Protein AF-A0A3Q4AKG2-F1 (afdb_monomer)

Foldseek 3Di:
DVVVVVVVVVVVCVVVVCVLVVVLVPPPPVLLVVLVVVVVVVCVVVDPPDDDDDDSSVVLSVLVVVLVVDDDPVNVVSCVNSVVVVVPPPDDPPPPDDPVVVVVVVVVVVVVVVVVVPD

Solvent-accessible surface area (backbone atoms only — not comparable to full-atom values): 7275 Å² total; per-residue (Å²): 111,73,70,58,57,52,51,52,52,51,50,55,48,61,63,47,48,56,59,56,54,53,58,65,68,67,56,53,69,66,36,52,50,54,37,40,54,55,49,49,53,52,52,55,74,74,44,93,82,66,91,86,84,85,55,56,67,60,54,51,53,54,49,52,58,49,42,76,76,43,59,71,70,60,30,54,49,52,35,59,67,54,43,50,70,64,70,50,94,80,63,82,80,87,75,88,76,69,72,72,65,63,63,57,60,62,62,53,52,59,55,52,54,58,58,66,71,72,111

Organism: Mola mola (NCBI:txid94237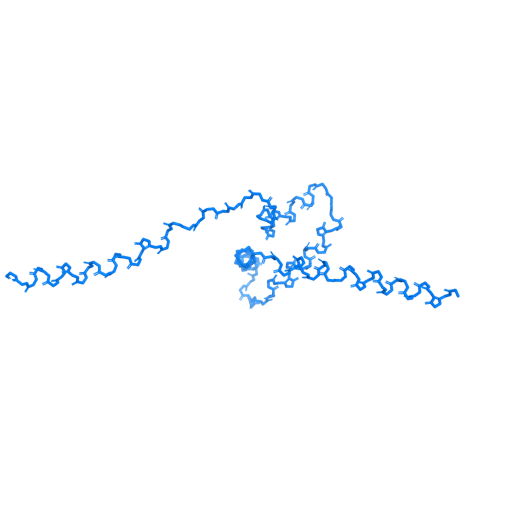)

InterPro domains:
  IPR023796 Serpin domain [PF00079] (31-103)
  IPR036186 Serpin superfamily [SSF56574] (11-101)

Secondary structure (DSSP, 8-state):
-HHHHHHHHHHHHHHHHHHHHHHHHTS-HHHHHHHHHHHHHHHHHHSSS------HHHHHHHHHHHHHH--HHHHHHHHHHHTGGGGSTT------SSSHHHHHHHHHHHHHHHHHTT-

Structure (mmCIF, N/CA/C/O backbone):
data_AF-A0A3Q4AKG2-F1
#
_entry.id   AF-A0A3Q4AKG2-F1
#
loop_
_atom_site.group_PDB
_atom_site.id
_atom_site.type_symbol
_atom_site.label_atom_id
_atom_site.label_alt_id
_atom_site.label_comp_id
_atom_site.label_asym_id
_atom_site.label_entity_id
_atom_site.label_seq_id
_atom_site.pdbx_PDB_ins_code
_atom_site.Cartn_x
_atom_site.Cartn_y
_atom_site.Cartn_z
_atom_site.occupancy
_atom_site.B_iso_or_equiv
_atom_site.auth_seq_id
_atom_site.auth_comp_id
_atom_site.auth_asym_id
_atom_site.auth_at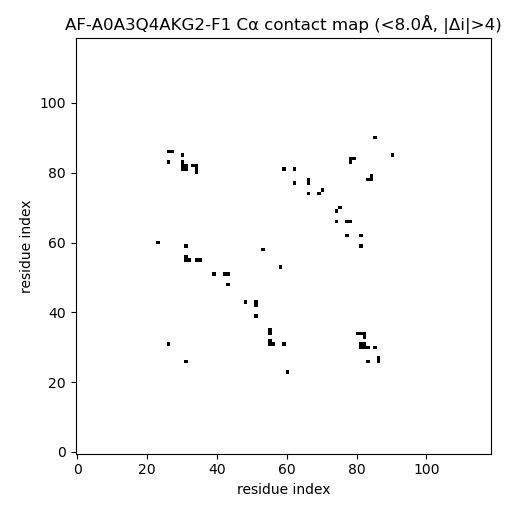om_id
_atom_site.pdbx_PDB_model_num
ATOM 1 N N . MET A 1 1 ? 35.985 -20.522 -2.419 1.00 65.12 1 MET A N 1
ATOM 2 C CA . MET A 1 1 ? 34.879 -20.541 -3.399 1.00 65.12 1 MET A CA 1
ATOM 3 C C . MET A 1 1 ? 33.564 -20.132 -2.740 1.00 65.12 1 MET A C 1
ATOM 5 O O . MET A 1 1 ? 33.104 -19.049 -3.039 1.00 65.12 1 MET A O 1
ATOM 9 N N . LEU A 1 2 ? 33.053 -20.867 -1.743 1.00 67.38 2 LEU A N 1
ATOM 10 C CA . LEU A 1 2 ? 31.813 -20.529 -1.009 1.00 67.38 2 LEU A CA 1
ATOM 11 C C . LEU A 1 2 ? 31.737 -19.085 -0.462 1.00 67.38 2 LEU 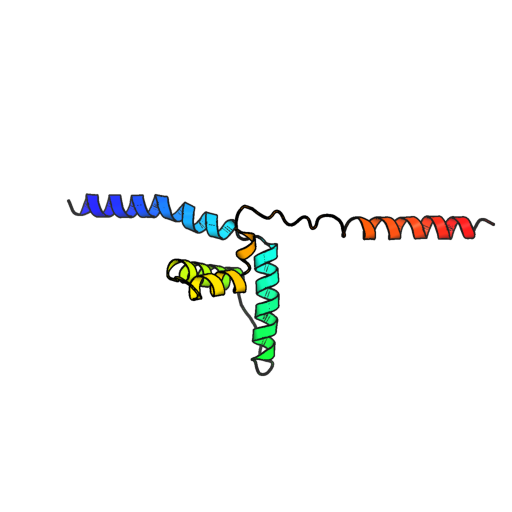A C 1
ATOM 13 O O . LEU A 1 2 ? 30.738 -18.410 -0.662 1.00 67.38 2 LEU A O 1
ATOM 17 N N . VAL A 1 3 ? 32.803 -18.576 0.168 1.00 77.12 3 VAL A N 1
ATOM 18 C CA . VAL A 1 3 ? 32.827 -17.214 0.754 1.00 77.12 3 VAL A CA 1
ATOM 19 C C . VAL A 1 3 ? 32.711 -16.105 -0.307 1.00 77.12 3 VAL A C 1
ATOM 21 O O . VAL A 1 3 ? 32.115 -15.064 -0.046 1.00 77.12 3 VAL A O 1
ATOM 24 N N . GLN A 1 4 ? 33.229 -16.342 -1.516 1.00 79.06 4 GLN A N 1
ATOM 25 C CA . GLN A 1 4 ? 33.192 -15.380 -2.624 1.00 79.06 4 GLN A CA 1
ATOM 26 C C . GLN A 1 4 ? 31.772 -15.240 -3.200 1.00 79.06 4 GLN A C 1
ATOM 28 O O . GLN A 1 4 ? 31.345 -14.132 -3.519 1.00 79.06 4 GLN A O 1
ATOM 33 N N . GLU A 1 5 ? 31.024 -16.344 -3.274 1.00 80.56 5 GLU A N 1
ATOM 34 C CA . GLU A 1 5 ? 29.621 -16.380 -3.725 1.00 80.56 5 GLU A CA 1
ATOM 35 C C . GLU A 1 5 ? 28.682 -15.664 -2.737 1.00 80.56 5 GLU A C 1
ATOM 37 O O . GLU A 1 5 ? 27.758 -14.947 -3.128 1.00 80.56 5 GLU A O 1
ATOM 42 N N . PHE A 1 6 ? 28.950 -15.800 -1.433 1.00 79.94 6 PHE A N 1
ATOM 43 C CA . PHE A 1 6 ? 28.206 -15.080 -0.396 1.00 79.94 6 PHE A CA 1
ATOM 44 C C . PHE A 1 6 ? 28.476 -13.574 -0.438 1.00 79.94 6 PHE A C 1
ATOM 46 O O . PHE A 1 6 ? 27.536 -12.784 -0.373 1.00 79.94 6 PHE A O 1
ATOM 53 N N . LEU A 1 7 ? 29.742 -13.170 -0.589 1.00 80.31 7 LEU A N 1
ATOM 54 C CA . LEU A 1 7 ? 30.131 -11.762 -0.706 1.00 80.31 7 LEU A CA 1
ATOM 55 C C . LEU A 1 7 ? 29.538 -11.103 -1.951 1.00 80.31 7 LEU A C 1
ATOM 57 O O . LEU A 1 7 ? 29.026 -9.993 -1.860 1.00 80.31 7 LEU A O 1
ATOM 61 N N . SER A 1 8 ? 29.566 -11.789 -3.093 1.00 85.44 8 SER A N 1
ATOM 62 C CA . SER A 1 8 ? 28.978 -11.283 -4.336 1.00 85.44 8 SER A CA 1
ATOM 63 C C . SER A 1 8 ? 27.458 -11.162 -4.240 1.00 85.44 8 SER A C 1
ATOM 65 O O . SER A 1 8 ? 26.927 -10.130 -4.636 1.00 85.44 8 SER A O 1
ATOM 67 N N . SER A 1 9 ? 26.770 -12.129 -3.624 1.00 83.69 9 SER A N 1
ATOM 68 C CA . SER A 1 9 ? 25.325 -12.046 -3.356 1.00 83.69 9 SER A CA 1
ATOM 69 C C . SER A 1 9 ? 24.967 -10.882 -2.424 1.00 83.69 9 SER A C 1
ATOM 71 O O . SER A 1 9 ? 24.011 -10.156 -2.690 1.00 83.69 9 SER A O 1
ATOM 73 N N . LEU A 1 10 ? 25.753 -10.657 -1.363 1.00 83.44 10 LEU A N 1
ATOM 74 C CA . LEU A 1 10 ? 25.556 -9.526 -0.448 1.00 83.44 10 LEU A CA 1
ATOM 75 C C . LEU A 1 10 ? 25.799 -8.179 -1.142 1.00 83.44 10 LEU A C 1
ATOM 77 O O . LEU A 1 10 ? 25.069 -7.220 -0.904 1.00 83.44 10 LEU A O 1
ATOM 81 N N . LEU A 1 11 ? 26.808 -8.112 -2.014 1.00 86.25 11 LEU A N 1
ATOM 82 C CA . LEU A 1 11 ? 27.152 -6.915 -2.778 1.00 86.25 11 LEU A CA 1
ATOM 83 C C . LEU A 1 11 ? 26.033 -6.585 -3.779 1.00 86.25 11 LEU A C 1
ATOM 85 O O . LEU A 1 11 ? 25.554 -5.453 -3.819 1.00 86.25 11 LEU A O 1
ATOM 89 N N . LEU A 1 12 ? 25.529 -7.587 -4.502 1.00 81.31 12 LEU A N 1
ATOM 90 C CA . LEU A 1 12 ? 24.389 -7.455 -5.416 1.00 81.31 12 LEU A CA 1
ATOM 91 C C . LEU A 1 12 ? 23.131 -6.981 -4.674 1.00 81.31 12 LEU A C 1
ATOM 93 O O . LEU A 1 12 ? 22.468 -6.039 -5.106 1.00 81.31 12 LEU A O 1
ATOM 97 N N . LEU A 1 13 ? 22.858 -7.568 -3.507 1.00 75.44 13 LEU A N 1
ATOM 98 C CA . LEU A 1 13 ? 21.750 -7.173 -2.642 1.00 75.44 13 LEU A CA 1
ATOM 99 C C . LEU A 1 13 ? 21.908 -5.723 -2.150 1.00 75.44 13 LEU A C 1
ATOM 101 O O . LEU A 1 13 ? 20.948 -4.960 -2.188 1.00 75.44 13 LEU A O 1
ATOM 105 N N . SER A 1 14 ? 23.121 -5.307 -1.774 1.00 74.00 14 SER A N 1
ATOM 106 C CA . SER A 1 14 ? 23.415 -3.935 -1.330 1.00 74.00 14 SER A CA 1
ATOM 107 C C . SER A 1 14 ? 23.272 -2.878 -2.431 1.00 74.00 14 SER A C 1
ATOM 109 O O . SER A 1 14 ? 22.959 -1.731 -2.128 1.00 74.00 14 SER A O 1
ATOM 111 N N . ILE A 1 15 ? 23.458 -3.257 -3.701 1.00 75.06 15 ILE A N 1
ATOM 112 C CA . ILE A 1 15 ? 23.263 -2.373 -4.860 1.00 75.06 15 ILE A CA 1
ATOM 113 C C . ILE A 1 15 ? 21.775 -2.258 -5.218 1.00 75.06 15 ILE A C 1
ATOM 115 O O . ILE A 1 15 ? 21.322 -1.178 -5.592 1.00 75.06 15 ILE A O 1
ATOM 119 N N . LEU A 1 16 ? 21.000 -3.341 -5.083 1.00 65.81 16 LEU A N 1
ATOM 120 C CA . LEU A 1 16 ? 19.564 -3.339 -5.387 1.00 65.81 16 LEU A CA 1
ATOM 121 C C . LEU A 1 16 ? 18.691 -2.748 -4.273 1.00 65.81 16 LEU A C 1
ATOM 123 O O . LEU A 1 16 ? 17.654 -2.156 -4.578 1.00 65.81 16 LEU A O 1
ATOM 127 N N . LEU A 1 17 ? 19.082 -2.881 -3.001 1.00 63.59 17 LEU A N 1
ATOM 128 C CA . LEU A 1 17 ? 18.294 -2.383 -1.864 1.00 63.59 17 LEU A CA 1
ATOM 129 C C . LEU A 1 17 ? 17.977 -0.877 -1.948 1.00 63.59 17 LEU A C 1
ATOM 131 O O . LEU A 1 17 ? 16.813 -0.517 -1.772 1.00 63.59 17 LEU A O 1
ATOM 135 N N . PRO A 1 18 ? 18.945 0.011 -2.250 1.00 61.94 18 PRO A N 1
ATOM 136 C CA . PRO A 1 18 ? 18.687 1.439 -2.402 1.00 61.94 18 PRO A CA 1
ATOM 137 C C . PRO A 1 18 ? 17.728 1.727 -3.555 1.00 61.94 18 PRO A C 1
ATOM 139 O O . PRO A 1 18 ? 16.831 2.545 -3.409 1.00 61.94 18 PRO A O 1
ATOM 142 N N . SER A 1 19 ? 17.853 1.015 -4.680 1.00 59.00 19 SER A N 1
ATOM 143 C CA . SER A 1 19 ? 16.936 1.168 -5.815 1.00 59.00 19 SER A CA 1
ATOM 144 C C . SER A 1 19 ? 15.499 0.806 -5.440 1.00 59.00 19 SER A C 1
ATOM 146 O O . SER A 1 19 ? 14.572 1.474 -5.878 1.00 59.00 19 SER A O 1
ATOM 148 N N . TYR A 1 20 ? 15.309 -0.217 -4.606 1.00 59.22 20 TYR A N 1
ATOM 149 C CA . TYR A 1 20 ? 13.992 -0.646 -4.136 1.00 59.22 20 TYR A CA 1
ATOM 150 C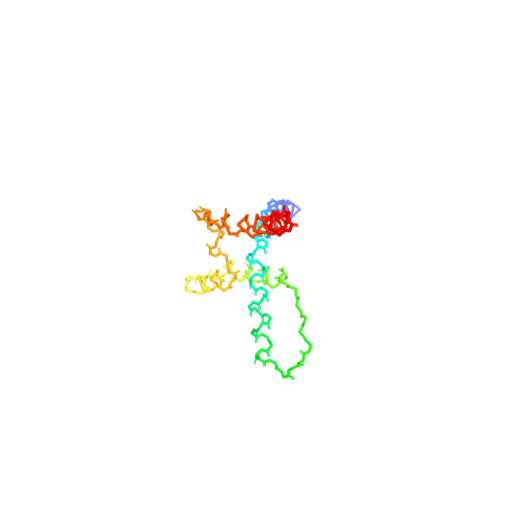 C . TYR A 1 20 ? 13.386 0.306 -3.098 1.00 59.22 20 TYR A C 1
ATOM 152 O O . TYR A 1 20 ? 12.216 0.668 -3.204 1.00 59.22 20 TYR A O 1
ATOM 160 N N . ILE A 1 21 ? 14.174 0.744 -2.114 1.00 55.81 21 ILE A N 1
ATOM 161 C CA . ILE A 1 21 ? 13.684 1.614 -1.035 1.00 55.81 21 ILE A CA 1
ATOM 162 C C . ILE A 1 21 ? 13.471 3.049 -1.541 1.00 55.81 21 ILE A C 1
ATOM 164 O O . ILE A 1 21 ? 12.462 3.667 -1.209 1.00 55.81 21 ILE A O 1
ATOM 168 N N . CYS A 1 22 ? 14.352 3.572 -2.402 1.00 49.69 22 CYS A N 1
ATOM 169 C CA . CYS A 1 22 ? 14.179 4.903 -2.991 1.00 49.69 22 CYS A CA 1
ATOM 170 C C . CYS A 1 22 ? 12.963 4.973 -3.926 1.00 49.69 22 CYS A C 1
ATOM 172 O O . CYS A 1 22 ? 12.274 5.985 -3.937 1.00 49.69 22 CYS A O 1
ATOM 174 N N . ARG A 1 23 ? 12.632 3.891 -4.649 1.00 54.50 23 ARG A N 1
ATOM 175 C CA . ARG A 1 23 ? 11.401 3.818 -5.458 1.00 54.50 23 ARG A CA 1
ATOM 176 C C . ARG A 1 23 ? 10.128 3.890 -4.610 1.00 54.50 23 ARG A C 1
ATOM 178 O O . ARG A 1 23 ? 9.146 4.458 -5.069 1.00 54.50 23 ARG A O 1
ATOM 185 N N . ALA A 1 24 ? 10.143 3.347 -3.392 1.00 53.12 24 ALA A N 1
ATOM 186 C CA . ALA A 1 24 ? 9.020 3.452 -2.458 1.00 53.12 24 ALA A CA 1
ATOM 187 C C . ALA A 1 24 ? 8.891 4.855 -1.831 1.00 53.12 24 ALA A C 1
ATOM 189 O O . ALA A 1 24 ? 7.792 5.265 -1.475 1.00 53.12 24 ALA A O 1
ATOM 190 N N . ALA A 1 25 ? 9.996 5.599 -1.711 1.00 53.88 25 ALA A N 1
ATOM 191 C CA . ALA A 1 25 ? 9.989 6.983 -1.232 1.00 53.88 25 ALA A CA 1
ATOM 192 C C . ALA A 1 25 ? 9.532 7.999 -2.300 1.00 53.88 25 ALA A C 1
ATOM 194 O O . ALA A 1 25 ? 9.106 9.092 -1.945 1.00 53.88 25 ALA A O 1
ATOM 195 N N . ASP A 1 26 ? 9.581 7.632 -3.585 1.00 58.09 26 ASP A N 1
ATOM 196 C CA . ASP A 1 26 ? 9.086 8.445 -4.708 1.00 58.09 26 ASP A CA 1
ATOM 197 C C . ASP A 1 26 ? 7.554 8.376 -4.887 1.00 58.09 26 ASP A C 1
ATOM 199 O O . ASP A 1 26 ? 7.023 8.966 -5.831 1.00 58.09 26 ASP A O 1
ATOM 203 N N . ILE A 1 27 ? 6.820 7.642 -4.039 1.00 62.56 27 ILE A N 1
ATOM 204 C CA . ILE A 1 27 ? 5.356 7.602 -4.141 1.00 62.56 27 ILE A CA 1
ATOM 205 C C . ILE A 1 27 ? 4.832 9.015 -3.838 1.00 62.56 27 ILE A C 1
ATOM 207 O O . ILE A 1 27 ? 5.135 9.544 -2.766 1.00 62.56 27 ILE A O 1
ATOM 211 N N . PRO A 1 28 ? 4.038 9.640 -4.730 1.00 65.19 28 PRO A N 1
ATOM 212 C CA . PRO A 1 28 ? 3.515 10.972 -4.497 1.00 65.19 28 PRO A CA 1
ATOM 213 C C . PRO A 1 28 ? 2.688 10.927 -3.218 1.00 65.19 28 PRO A C 1
ATOM 215 O O . PRO A 1 28 ? 1.819 10.060 -3.066 1.00 65.19 28 PRO A O 1
ATOM 218 N N . GLU A 1 29 ? 2.963 11.849 -2.302 1.00 64.06 29 GLU A N 1
ATOM 219 C CA . GLU A 1 29 ? 2.234 11.963 -1.036 1.00 64.06 29 GLU A CA 1
ATOM 220 C C . GLU A 1 29 ? 0.717 12.051 -1.290 1.00 64.06 29 GLU A C 1
ATOM 222 O O . GLU A 1 29 ? -0.077 11.382 -0.624 1.00 64.06 29 GLU A O 1
ATOM 227 N N . ASP A 1 30 ? 0.337 12.741 -2.370 1.00 71.19 30 ASP A N 1
ATOM 228 C CA . ASP A 1 30 ? -1.039 12.861 -2.853 1.00 71.19 30 ASP A CA 1
ATOM 229 C C . ASP A 1 30 ? -1.666 11.511 -3.252 1.00 71.19 30 ASP A C 1
ATOM 231 O O . ASP A 1 30 ? -2.802 11.222 -2.872 1.00 71.19 30 ASP A O 1
ATOM 235 N N . ALA A 1 31 ? -0.930 10.642 -3.956 1.00 75.31 31 ALA A N 1
ATOM 236 C CA . ALA A 1 31 ? -1.445 9.347 -4.412 1.00 75.31 31 ALA A CA 1
ATOM 237 C C . ALA A 1 31 ? -1.664 8.376 -3.241 1.00 75.31 31 ALA A C 1
ATOM 239 O O . ALA A 1 31 ? -2.671 7.667 -3.189 1.00 75.31 31 ALA A O 1
ATOM 240 N N . THR A 1 32 ? -0.749 8.377 -2.263 1.00 81.44 32 THR A N 1
ATOM 241 C CA . THR A 1 32 ? -0.889 7.553 -1.050 1.00 81.44 32 THR A CA 1
ATOM 242 C C . THR A 1 32 ? -2.073 8.023 -0.208 1.00 81.44 32 THR A C 1
ATOM 244 O O . THR A 1 32 ? -2.829 7.195 0.304 1.00 81.44 32 THR A O 1
ATOM 247 N N . SER A 1 33 ? -2.272 9.338 -0.087 1.00 85.25 33 SER A N 1
ATOM 248 C CA . SER A 1 33 ? -3.403 9.924 0.639 1.00 85.25 33 SER A CA 1
ATOM 249 C C . SER A 1 33 ? -4.745 9.558 -0.005 1.00 85.25 33 SER A C 1
ATOM 251 O O . SER A 1 33 ? -5.630 9.023 0.667 1.00 85.25 33 SER A O 1
ATOM 253 N N . GLU A 1 34 ? -4.877 9.737 -1.322 1.00 86.88 34 GLU A N 1
ATOM 254 C CA . GLU A 1 34 ? -6.101 9.394 -2.055 1.00 86.88 34 GLU A CA 1
ATOM 255 C C . GLU A 1 34 ? -6.431 7.897 -1.951 1.00 86.88 34 GLU A C 1
ATOM 257 O O . GLU A 1 34 ? -7.567 7.519 -1.644 1.00 86.88 34 GLU A O 1
ATOM 262 N N . PHE A 1 35 ? -5.429 7.034 -2.150 1.00 88.12 35 PHE A N 1
ATOM 263 C CA . PHE A 1 35 ? -5.574 5.591 -1.974 1.00 88.12 35 PHE A CA 1
ATOM 264 C C . PHE A 1 35 ? -6.060 5.237 -0.561 1.00 88.12 35 PHE A C 1
ATOM 266 O O . PHE A 1 35 ? -6.980 4.433 -0.409 1.00 88.12 35 PHE A O 1
ATOM 273 N N . SER A 1 36 ? -5.499 5.876 0.468 1.00 91.94 36 SER A N 1
ATOM 274 C CA . SER A 1 36 ? -5.870 5.641 1.870 1.00 91.94 36 SER A CA 1
ATOM 275 C C . SER A 1 36 ? -7.323 5.982 2.155 1.00 91.94 36 SER A C 1
ATOM 277 O O . SER A 1 36 ? -8.023 5.198 2.790 1.00 91.94 36 SER A O 1
ATOM 279 N N . VAL A 1 37 ? -7.790 7.135 1.671 1.00 92.56 37 VAL A N 1
ATOM 280 C CA . VAL A 1 37 ? -9.181 7.572 1.854 1.00 92.56 37 VAL A CA 1
ATOM 281 C C . VAL A 1 37 ? -10.137 6.594 1.176 1.00 92.56 37 VAL A C 1
ATOM 283 O O . VAL A 1 37 ? -11.119 6.158 1.780 1.00 92.56 37 VAL A O 1
ATOM 286 N N . ARG A 1 38 ? -9.827 6.182 -0.060 1.00 93.25 38 ARG A N 1
ATOM 287 C CA . ARG A 1 38 ? -10.625 5.188 -0.791 1.00 93.25 38 ARG A CA 1
ATOM 288 C C . ARG A 1 38 ? -10.666 3.845 -0.063 1.00 93.25 38 ARG A C 1
ATOM 290 O O . ARG A 1 38 ? -11.744 3.271 0.079 1.00 93.25 38 ARG A O 1
ATOM 297 N N . LEU A 1 39 ? -9.519 3.368 0.422 1.00 92.88 39 LEU A N 1
ATOM 298 C CA . LEU A 1 39 ? -9.416 2.116 1.168 1.00 92.88 39 LEU A CA 1
ATOM 299 C C . LEU A 1 39 ? -10.202 2.180 2.483 1.00 92.88 39 LEU A C 1
ATOM 301 O O . LEU A 1 39 ? -10.934 1.246 2.799 1.00 92.88 39 LEU A O 1
ATOM 305 N N . TYR A 1 40 ? -10.117 3.291 3.217 1.00 94.12 40 TYR A N 1
ATOM 306 C CA . TYR A 1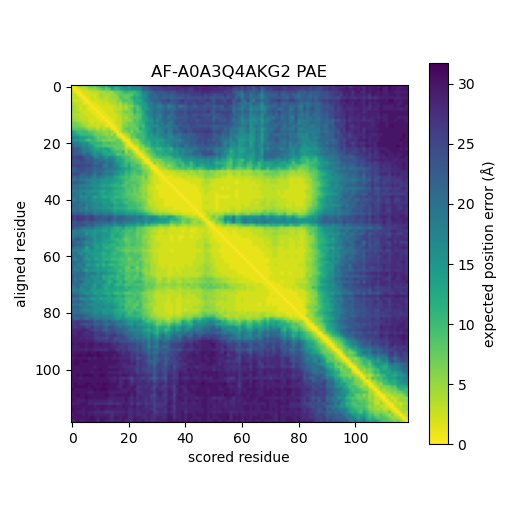 40 ? -1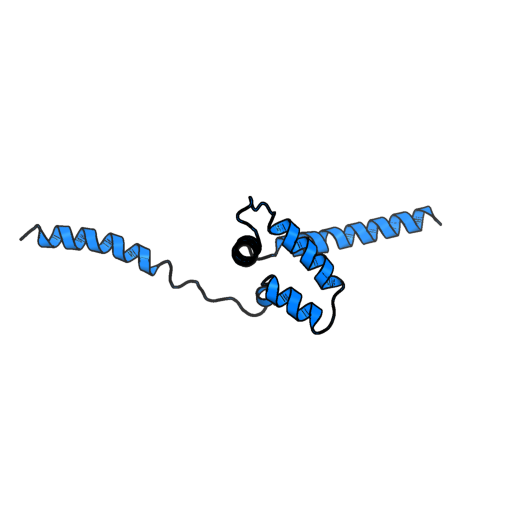0.879 3.492 4.449 1.00 94.12 40 TYR A CA 1
ATOM 307 C C . TYR A 1 40 ? -12.389 3.372 4.212 1.00 94.12 40 TYR A C 1
ATOM 309 O O . TYR A 1 40 ? -13.062 2.632 4.926 1.00 94.12 40 TYR A O 1
ATOM 317 N N . HIS A 1 41 ? -12.922 4.031 3.179 1.00 93.75 41 HIS A N 1
ATOM 318 C CA . HIS A 1 41 ? -14.346 3.935 2.848 1.00 93.75 41 HIS A CA 1
ATOM 319 C C . HIS A 1 41 ? -14.765 2.526 2.419 1.00 93.75 41 HIS A C 1
ATOM 321 O O . HIS A 1 41 ? -15.857 2.085 2.768 1.00 93.75 41 HIS A O 1
ATOM 327 N N . GLN A 1 42 ? -13.905 1.797 1.703 1.00 93.12 42 GLN A N 1
ATOM 328 C CA . GLN A 1 42 ? -14.170 0.397 1.360 1.00 93.12 42 GLN A CA 1
ATOM 329 C C . GLN A 1 42 ? -14.217 -0.497 2.603 1.00 93.12 42 GLN A C 1
ATOM 331 O O . GLN A 1 42 ? -15.128 -1.311 2.729 1.00 93.12 42 GLN A O 1
ATOM 336 N N . LEU A 1 43 ? -13.277 -0.321 3.536 1.00 93.25 43 LEU A N 1
ATOM 337 C CA . LEU A 1 43 ? -13.254 -1.063 4.798 1.00 93.25 43 LEU A CA 1
ATOM 338 C C . LEU A 1 43 ? -14.467 -0.724 5.673 1.00 93.25 43 LEU A C 1
ATOM 340 O O . LEU A 1 43 ? -15.071 -1.621 6.251 1.00 93.25 43 LEU A O 1
ATOM 344 N N . GLN A 1 44 ? -14.870 0.547 5.712 1.00 93.88 44 GLN A N 1
ATOM 345 C CA . GLN A 1 44 ? -16.065 0.996 6.427 1.00 93.88 44 GLN A CA 1
ATOM 346 C C . GLN A 1 44 ? -17.351 0.410 5.838 1.00 93.88 44 GLN A C 1
ATOM 348 O O . GLN A 1 44 ? -18.232 0.014 6.591 1.00 93.88 44 GLN A O 1
ATOM 353 N N . ALA A 1 45 ? -17.466 0.346 4.510 1.00 92.31 45 ALA A N 1
ATOM 354 C CA . ALA A 1 45 ? -18.639 -0.219 3.846 1.00 92.31 45 ALA A CA 1
ATOM 355 C C . ALA A 1 45 ? -18.730 -1.748 3.987 1.00 92.31 45 ALA A C 1
ATOM 357 O O . ALA A 1 45 ? -19.825 -2.301 3.915 1.00 92.31 45 ALA A O 1
ATOM 358 N N . ALA A 1 46 ? -17.592 -2.428 4.153 1.00 89.25 46 ALA A N 1
ATOM 359 C CA . ALA A 1 46 ? -17.525 -3.881 4.293 1.00 89.25 46 ALA A CA 1
ATOM 360 C C . ALA A 1 46 ? -17.645 -4.372 5.748 1.00 89.25 46 ALA A C 1
ATOM 362 O O . ALA A 1 46 ? -17.977 -5.537 5.961 1.00 89.25 46 ALA A O 1
ATOM 363 N N . GLY A 1 47 ? -17.329 -3.525 6.732 1.00 82.06 47 GLY A N 1
ATOM 364 C CA . GLY A 1 47 ? -17.303 -3.874 8.152 1.00 82.06 47 GLY A CA 1
ATOM 365 C C . GLY A 1 47 ? -18.598 -3.552 8.901 1.00 82.06 47 GLY A C 1
ATOM 366 O O . GLY A 1 47 ? -19.368 -2.676 8.511 1.00 82.06 47 GLY A O 1
ATOM 367 N N . ASP A 1 48 ? -18.797 -4.216 10.039 1.00 78.38 48 ASP A N 1
ATOM 368 C CA . ASP A 1 48 ? -19.986 -4.065 10.892 1.00 78.38 48 ASP A CA 1
ATOM 369 C C . ASP A 1 48 ? -19.809 -2.943 11.942 1.00 78.38 48 ASP A C 1
ATOM 371 O O . ASP A 1 48 ? -20.133 -3.096 13.114 1.00 78.38 48 ASP A O 1
ATOM 375 N N . GLN A 1 49 ? -19.268 -1.791 11.516 1.00 78.06 49 GLN A N 1
ATOM 376 C CA . GLN A 1 49 ? -18.939 -0.624 12.365 1.00 78.06 49 GLN A CA 1
ATOM 377 C C . GLN A 1 49 ? -17.787 -0.821 13.375 1.00 78.06 49 GLN A C 1
ATOM 379 O O . GLN A 1 49 ? -17.678 -0.074 14.349 1.00 78.06 49 GLN A O 1
ATOM 384 N N . ASP A 1 50 ? -16.895 -1.782 13.134 1.00 88.12 50 ASP A N 1
ATOM 385 C CA . ASP A 1 50 ? -15.694 -1.984 13.952 1.00 88.12 50 ASP A CA 1
ATOM 386 C C . ASP A 1 50 ? -14.613 -0.909 13.727 1.00 88.12 50 ASP A C 1
ATOM 388 O O . ASP A 1 50 ? -14.588 -0.188 12.725 1.00 88.12 50 ASP A O 1
ATOM 392 N N . ASN A 1 51 ? -13.663 -0.828 14.663 1.00 92.81 51 ASN A N 1
ATOM 393 C CA . ASN A 1 51 ? -12.499 0.049 14.542 1.00 92.81 51 ASN A CA 1
ATOM 394 C C . ASN A 1 51 ? -11.652 -0.316 13.312 1.00 92.81 51 ASN A C 1
ATOM 396 O O . ASN A 1 51 ? -11.238 -1.463 13.145 1.00 92.81 51 ASN A O 1
ATOM 400 N N . ILE A 1 52 ? -11.304 0.686 12.502 1.00 94.44 52 ILE A N 1
ATOM 401 C CA . ILE A 1 52 ? -10.461 0.522 11.312 1.00 94.44 52 ILE A CA 1
ATOM 402 C C . ILE A 1 52 ? -9.078 1.108 11.595 1.00 94.44 52 ILE A C 1
ATOM 404 O O . ILE A 1 52 ? -8.947 2.303 11.856 1.00 94.44 52 ILE A O 1
ATOM 408 N N . ILE A 1 53 ? -8.040 0.272 11.517 1.00 93.56 53 ILE A N 1
ATOM 409 C CA . ILE A 1 53 ? -6.639 0.672 11.699 1.00 93.56 53 ILE A CA 1
ATOM 410 C C . ILE A 1 53 ? -5.806 0.044 10.580 1.00 93.56 53 ILE A C 1
ATOM 412 O O . ILE A 1 53 ? -5.780 -1.175 10.431 1.00 93.56 53 ILE A 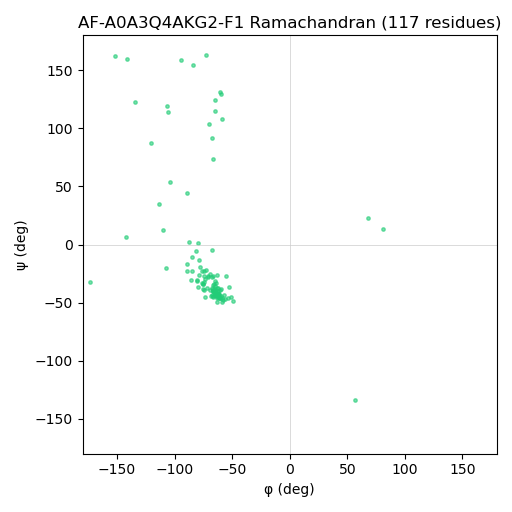O 1
ATOM 416 N N . PHE A 1 54 ? -5.100 0.868 9.806 1.00 94.19 54 PHE A N 1
ATOM 417 C CA . PHE A 1 54 ? -4.138 0.408 8.804 1.00 94.19 54 PHE A CA 1
ATOM 418 C C . PHE A 1 54 ? -3.033 1.449 8.586 1.00 94.19 54 PHE A C 1
ATOM 420 O O . PHE A 1 54 ? -3.185 2.618 8.934 1.00 94.19 54 PHE A O 1
ATOM 427 N N . SER A 1 55 ? -1.915 1.021 7.996 1.00 92.88 55 SER A N 1
ATOM 428 C CA . SER A 1 55 ? -0.841 1.912 7.544 1.00 92.88 55 SER A CA 1
ATOM 429 C C . SER A 1 55 ? -0.881 2.020 6.016 1.00 92.88 55 SER A C 1
ATOM 431 O O . SER A 1 55 ? -0.605 1.020 5.346 1.00 92.88 55 SER A O 1
ATOM 433 N N . PRO A 1 56 ? -1.183 3.205 5.453 1.00 88.94 56 PRO A N 1
ATOM 434 C CA . PRO A 1 56 ? -1.171 3.442 4.011 1.00 88.94 56 PRO A CA 1
ATOM 435 C C . PRO A 1 56 ? 0.093 2.968 3.304 1.00 88.94 56 PRO A C 1
ATOM 437 O O . PRO A 1 56 ? 0.034 2.240 2.315 1.00 88.94 56 PRO A O 1
ATOM 440 N N . LEU A 1 57 ? 1.243 3.346 3.864 1.00 86.12 57 LEU A N 1
ATOM 441 C CA . LEU A 1 57 ? 2.545 3.043 3.293 1.00 86.12 57 LEU A CA 1
ATOM 442 C C . LEU A 1 57 ? 2.809 1.536 3.295 1.00 86.12 57 LEU A C 1
ATOM 444 O O . LEU A 1 57 ? 3.290 0.995 2.306 1.00 86.12 57 LEU A O 1
ATOM 448 N N . SER A 1 58 ? 2.443 0.845 4.378 1.00 90.56 58 SER A N 1
ATOM 449 C CA . SER A 1 58 ? 2.597 -0.610 4.474 1.00 90.56 58 SER A CA 1
ATOM 450 C C . SER A 1 58 ? 1.798 -1.338 3.388 1.00 90.56 58 SER A C 1
ATOM 452 O O . SER A 1 58 ? 2.331 -2.207 2.696 1.00 90.56 58 SER A O 1
ATOM 454 N N . VAL A 1 59 ? 0.539 -0.938 3.176 1.00 91.12 59 VAL A N 1
ATOM 455 C CA . VAL A 1 59 ? -0.318 -1.524 2.134 1.00 91.12 59 VAL A CA 1
ATOM 456 C C . VAL A 1 59 ? 0.234 -1.225 0.737 1.00 91.12 59 VAL A C 1
ATOM 458 O O . VAL A 1 59 ? 0.300 -2.128 -0.096 1.00 91.12 59 VAL A O 1
ATOM 461 N N . ALA A 1 60 ? 0.685 0.007 0.487 1.00 86.75 60 ALA A N 1
ATOM 462 C CA . ALA A 1 60 ? 1.283 0.390 -0.790 1.00 86.75 60 ALA A CA 1
ATOM 463 C C . ALA A 1 60 ? 2.556 -0.418 -1.100 1.00 86.75 60 ALA A C 1
ATOM 465 O O . ALA A 1 60 ? 2.714 -0.905 -2.217 1.00 86.75 60 ALA A O 1
ATOM 466 N N . VAL A 1 61 ? 3.431 -0.632 -0.111 1.00 85.50 61 VAL A N 1
ATOM 467 C CA . VAL A 1 61 ? 4.641 -1.459 -0.263 1.00 85.50 61 VAL A CA 1
ATOM 468 C C . VAL A 1 61 ? 4.282 -2.916 -0.552 1.00 85.50 61 VAL A C 1
ATOM 470 O O . VAL A 1 61 ? 4.865 -3.520 -1.453 1.00 85.50 61 VAL A O 1
ATOM 473 N N . ALA A 1 62 ? 3.306 -3.481 0.164 1.00 90.94 62 ALA A N 1
ATOM 474 C CA . ALA A 1 62 ? 2.834 -4.839 -0.098 1.00 90.94 62 ALA A CA 1
ATOM 475 C C . ALA A 1 62 ? 2.318 -4.985 -1.538 1.00 90.94 62 ALA A C 1
ATOM 477 O O . ALA A 1 62 ? 2.717 -5.910 -2.244 1.00 90.94 62 ALA A O 1
ATOM 478 N N . LEU A 1 63 ? 1.501 -4.039 -2.005 1.00 88.94 63 LEU A N 1
ATOM 479 C CA . LEU A 1 63 ? 0.994 -4.028 -3.378 1.00 88.94 63 LEU A CA 1
ATOM 480 C C . LEU A 1 63 ? 2.098 -3.784 -4.415 1.00 88.94 63 LEU A C 1
ATOM 482 O O . LEU A 1 63 ? 2.057 -4.402 -5.472 1.00 88.94 63 LEU A O 1
ATOM 486 N N . GLY A 1 64 ? 3.115 -2.975 -4.108 1.00 85.31 64 GLY A N 1
ATOM 487 C CA . GLY A 1 64 ? 4.298 -2.803 -4.957 1.00 85.31 64 GLY A CA 1
ATOM 488 C C . GLY A 1 64 ? 5.111 -4.093 -5.109 1.00 85.31 64 GLY A C 1
ATOM 489 O O . GLY A 1 64 ? 5.575 -4.413 -6.200 1.00 85.31 64 GLY A O 1
ATOM 490 N N . MET A 1 65 ? 5.225 -4.904 -4.053 1.00 87.19 65 MET A N 1
ATOM 491 C CA . MET A 1 65 ? 5.836 -6.236 -4.164 1.00 87.19 65 MET A CA 1
ATOM 492 C C . MET A 1 65 ? 4.999 -7.184 -5.033 1.00 87.19 65 MET A C 1
ATOM 494 O O . MET A 1 65 ? 5.559 -7.946 -5.820 1.00 87.19 65 MET A O 1
ATOM 498 N N . VAL A 1 66 ? 3.667 -7.123 -4.928 1.00 90.31 66 VAL A N 1
ATOM 499 C CA . VAL A 1 66 ? 2.759 -7.909 -5.781 1.00 90.31 66 VAL A CA 1
ATOM 500 C C . VAL A 1 66 ? 2.838 -7.446 -7.239 1.00 90.31 66 VAL A C 1
ATOM 502 O O . VAL A 1 66 ? 2.872 -8.286 -8.137 1.00 90.31 66 VAL A O 1
ATOM 505 N N . GLU A 1 67 ? 2.936 -6.136 -7.484 1.00 88.62 67 GLU A N 1
ATOM 506 C CA . GLU A 1 67 ? 3.113 -5.548 -8.816 1.00 88.62 67 GLU A CA 1
ATOM 507 C C . GLU A 1 67 ? 4.313 -6.169 -9.543 1.00 88.62 67 GLU A C 1
ATOM 509 O O . GLU A 1 67 ? 4.196 -6.570 -10.698 1.00 88.62 67 GLU A O 1
ATOM 514 N N . LEU A 1 68 ? 5.451 -6.313 -8.857 1.00 87.06 68 LEU A N 1
ATOM 515 C CA . LEU A 1 68 ? 6.680 -6.866 -9.437 1.00 87.06 68 LEU A CA 1
ATOM 516 C C . LEU A 1 68 ? 6.540 -8.330 -9.881 1.00 87.06 68 LEU A C 1
ATOM 518 O O . LEU A 1 68 ? 7.256 -8.772 -10.783 1.00 87.06 68 LEU A O 1
ATOM 522 N N . GLY A 1 69 ? 5.628 -9.082 -9.261 1.00 88.44 69 GLY A N 1
ATOM 523 C CA . GLY A 1 69 ? 5.286 -10.449 -9.658 1.00 88.44 69 GLY A CA 1
ATOM 524 C C . GLY A 1 69 ? 4.157 -10.539 -10.692 1.00 88.44 69 GLY A C 1
ATOM 525 O O . GLY A 1 69 ? 3.990 -11.586 -11.320 1.00 88.44 69 GLY A O 1
ATOM 526 N N . ALA A 1 70 ? 3.382 -9.469 -10.883 1.00 92.38 70 ALA A N 1
ATOM 527 C CA . ALA A 1 70 ? 2.199 -9.449 -11.733 1.00 92.38 70 ALA A CA 1
ATOM 528 C C . ALA A 1 70 ? 2.533 -9.192 -13.213 1.00 92.38 70 ALA A C 1
ATOM 530 O O . ALA A 1 70 ? 3.544 -8.587 -13.570 1.00 92.38 70 ALA A O 1
ATOM 531 N N . ARG A 1 71 ? 1.657 -9.655 -14.115 1.00 90.81 71 ARG A N 1
ATOM 532 C CA . ARG A 1 71 ? 1.773 -9.455 -15.571 1.00 90.81 71 ARG A CA 1
ATOM 533 C C . ARG A 1 71 ? 0.402 -9.207 -16.195 1.00 90.81 71 ARG A C 1
ATOM 535 O O . ARG A 1 71 ? -0.614 -9.590 -15.621 1.00 90.81 71 ARG A O 1
ATOM 542 N N . GLY A 1 72 ? 0.394 -8.605 -17.386 1.00 93.12 72 GLY A N 1
ATOM 543 C CA . GLY A 1 72 ? -0.823 -8.372 -18.168 1.00 93.12 72 GLY A CA 1
ATOM 544 C C . GLY A 1 72 ? -1.874 -7.577 -17.392 1.00 93.12 72 GLY A C 1
ATOM 545 O O . GLY A 1 72 ? -1.549 -6.594 -16.729 1.00 93.12 72 GLY A O 1
ATOM 546 N N . THR A 1 73 ? -3.120 -8.044 -17.435 1.00 93.44 73 THR A N 1
ATOM 547 C CA . THR A 1 73 ? -4.275 -7.369 -16.825 1.00 93.44 73 THR A CA 1
ATOM 548 C C . THR A 1 73 ? -4.131 -7.174 -15.316 1.00 93.44 73 THR A C 1
ATOM 550 O O . THR A 1 73 ? -4.470 -6.113 -14.802 1.00 93.44 73 THR A O 1
ATOM 553 N N . SER A 1 74 ? -3.555 -8.144 -14.600 1.00 92.31 74 SER A N 1
ATOM 554 C CA . SER A 1 74 ? -3.359 -8.037 -13.148 1.00 92.31 74 SER A CA 1
ATOM 555 C C . SER A 1 74 ? -2.394 -6.910 -12.773 1.00 92.31 74 SER A C 1
ATOM 557 O O . SER A 1 74 ? -2.618 -6.202 -11.796 1.00 92.31 74 SER A O 1
ATOM 559 N N . LEU A 1 75 ? -1.334 -6.704 -13.563 1.00 90.00 75 LEU A N 1
ATOM 560 C CA . LEU A 1 75 ? -0.397 -5.595 -13.358 1.00 90.00 75 LEU A CA 1
ATOM 561 C C . LEU A 1 75 ? -1.100 -4.238 -13.536 1.00 90.00 75 LEU A C 1
ATOM 563 O O . LEU A 1 75 ? -0.899 -3.313 -12.748 1.00 90.00 75 LEU A O 1
ATOM 567 N N . GLU A 1 76 ? -1.933 -4.124 -14.569 1.00 89.31 76 GLU A N 1
ATOM 568 C CA . GLU A 1 76 ? -2.685 -2.905 -14.882 1.00 89.31 76 GLU A CA 1
ATOM 569 C C . GLU A 1 76 ? -3.718 -2.569 -13.801 1.00 89.31 76 GLU A C 1
ATOM 571 O O . GLU A 1 76 ? -3.876 -1.404 -13.430 1.00 89.31 76 GLU A O 1
ATOM 576 N N . GLU A 1 77 ? -4.397 -3.579 -13.258 1.00 90.19 77 GLU A N 1
ATOM 577 C CA . GLU A 1 77 ? -5.341 -3.418 -12.151 1.00 90.19 77 GLU A CA 1
ATOM 578 C C . GLU A 1 77 ? -4.652 -2.920 -10.881 1.00 90.19 77 GLU A C 1
ATOM 580 O O . GLU A 1 77 ? -5.125 -1.951 -10.283 1.00 90.19 77 GLU A O 1
ATOM 585 N N . ILE A 1 78 ? -3.511 -3.511 -10.507 1.00 89.38 78 ILE A N 1
ATOM 586 C CA . ILE A 1 78 ? -2.746 -3.090 -9.324 1.00 89.38 78 ILE A CA 1
ATOM 587 C C . ILE A 1 78 ? -2.334 -1.620 -9.456 1.00 89.38 78 ILE A C 1
ATOM 589 O O . ILE A 1 78 ? -2.613 -0.816 -8.565 1.00 89.38 78 ILE A O 1
ATOM 593 N N . ARG A 1 79 ? -1.755 -1.230 -10.598 1.00 87.00 79 ARG A N 1
ATOM 594 C CA . ARG A 1 79 ? -1.339 0.162 -10.842 1.00 87.00 79 ARG A CA 1
ATOM 595 C C . ARG A 1 79 ? -2.503 1.147 -10.790 1.00 87.00 79 ARG A C 1
ATOM 597 O O . ARG A 1 79 ? -2.349 2.239 -10.243 1.00 87.00 79 ARG A O 1
ATOM 604 N N . ARG A 1 80 ? -3.664 0.763 -11.330 1.00 86.31 80 ARG A N 1
ATOM 605 C CA . ARG A 1 80 ? -4.883 1.582 -11.304 1.00 86.31 80 ARG A CA 1
ATOM 606 C C . ARG A 1 80 ? -5.415 1.756 -9.882 1.00 86.31 80 ARG A C 1
ATOM 608 O O . ARG A 1 80 ? -5.806 2.858 -9.515 1.00 86.31 80 ARG A O 1
ATOM 615 N N . VAL A 1 81 ? -5.460 0.688 -9.086 1.00 84.88 81 VAL A N 1
ATOM 616 C CA . VAL A 1 81 ? -6.036 0.733 -7.733 1.00 84.88 81 VAL A CA 1
ATOM 617 C C . VAL A 1 81 ? -5.194 1.597 -6.799 1.00 84.88 81 VAL A C 1
ATOM 619 O O . VAL A 1 81 ? -5.770 2.412 -6.077 1.00 84.88 81 VAL A O 1
ATOM 622 N N . VAL A 1 82 ? -3.867 1.454 -6.852 1.00 81.38 82 VAL A N 1
ATOM 623 C CA . VAL A 1 82 ? -2.926 2.163 -5.966 1.00 81.38 82 VAL A CA 1
ATOM 624 C C . VAL A 1 82 ? -2.687 3.619 -6.398 1.00 81.38 82 VAL A C 1
ATOM 626 O O . VAL A 1 82 ? -2.159 4.411 -5.629 1.00 81.38 82 VAL A O 1
ATOM 629 N N . GLY A 1 83 ? -3.102 4.010 -7.608 1.00 74.31 83 GLY A N 1
ATOM 630 C CA . GLY A 1 83 ? -2.889 5.370 -8.120 1.00 74.31 83 GLY A CA 1
ATOM 631 C C . GLY A 1 83 ? -1.488 5.602 -8.701 1.00 74.31 83 GLY A C 1
ATOM 632 O O . GLY A 1 83 ? -1.116 6.733 -9.007 1.00 74.31 83 GLY A O 1
ATOM 633 N N . PHE A 1 84 ? -0.719 4.532 -8.935 1.00 66.69 84 PHE A N 1
ATOM 634 C 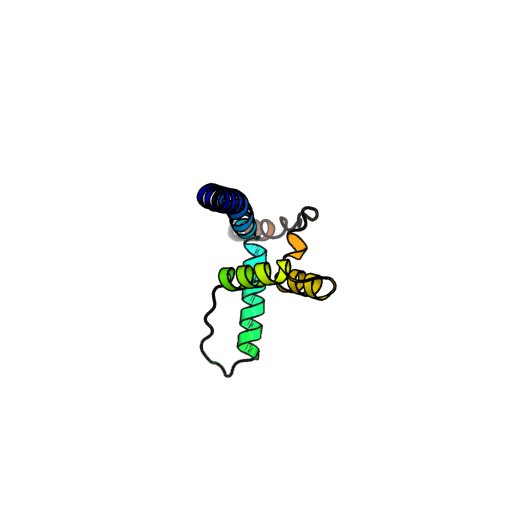CA . PHE A 1 84 ? 0.593 4.586 -9.595 1.00 66.69 84 PHE A CA 1
ATOM 635 C C . PHE A 1 84 ? 0.519 4.989 -11.075 1.00 66.69 84 PHE A C 1
ATOM 637 O O . PHE A 1 84 ? 1.546 5.211 -11.709 1.00 66.69 84 PHE A O 1
ATOM 644 N N . SER A 1 85 ? -0.676 5.145 -11.643 1.00 59.59 85 SER A N 1
ATOM 645 C CA . SER A 1 85 ? -0.874 5.713 -12.980 1.00 59.59 85 SER A CA 1
ATOM 646 C C . SER A 1 85 ? -0.244 7.106 -13.154 1.00 59.59 85 SER A C 1
ATOM 648 O O . SER A 1 85 ? 0.170 7.429 -14.263 1.00 59.59 85 SER A O 1
ATOM 650 N N . HIS A 1 86 ? -0.084 7.892 -12.078 1.00 54.28 86 HIS A N 1
ATOM 651 C CA . HIS A 1 86 ? 0.612 9.191 -12.107 1.00 54.28 86 HIS A CA 1
ATOM 652 C C . HIS A 1 86 ? 2.135 9.111 -11.962 1.00 54.28 86 HIS A C 1
ATOM 654 O O . HIS A 1 86 ? 2.825 10.099 -12.203 1.00 54.28 86 HIS A O 1
ATOM 660 N N . LEU A 1 87 ? 2.675 7.942 -11.611 1.00 52.59 87 LEU A N 1
ATOM 661 C CA . LEU A 1 87 ? 4.115 7.712 -11.489 1.00 52.59 87 LEU A CA 1
ATOM 662 C C . LEU A 1 87 ? 4.802 7.431 -12.828 1.00 52.59 87 LEU A C 1
ATOM 664 O O . LEU A 1 87 ? 6.028 7.345 -12.876 1.00 52.59 87 LEU A O 1
ATOM 668 N N . VAL A 1 88 ? 4.038 7.307 -13.920 1.00 49.28 88 VAL A N 1
ATOM 669 C CA . VAL A 1 88 ? 4.595 7.336 -15.275 1.00 49.28 88 VAL A CA 1
ATOM 670 C C . VAL A 1 88 ? 5.168 8.742 -15.498 1.00 49.28 88 VAL A C 1
ATOM 672 O O . VAL A 1 88 ? 4.395 9.704 -15.510 1.00 49.28 88 VAL A O 1
ATOM 675 N N . PRO A 1 89 ? 6.496 8.909 -15.667 1.00 41.53 89 PRO A N 1
ATOM 676 C CA . PRO A 1 89 ? 7.099 10.220 -15.877 1.00 41.53 89 PRO A CA 1
ATOM 677 C C . PRO A 1 89 ? 6.652 10.754 -17.242 1.00 41.53 89 PRO A C 1
ATOM 679 O O . PRO A 1 89 ? 7.244 10.445 -18.272 1.00 41.53 89 PRO A O 1
ATOM 682 N N . GLY A 1 90 ? 5.553 11.501 -17.264 1.00 47.81 90 GLY A N 1
ATOM 683 C CA . GLY A 1 90 ? 4.947 11.970 -18.507 1.00 47.81 90 GLY A CA 1
ATOM 684 C C . GLY A 1 90 ? 3.794 12.942 -18.309 1.00 47.81 90 GLY A C 1
ATOM 685 O O . GLY A 1 90 ? 3.663 13.874 -19.095 1.00 47.81 90 GLY A O 1
ATOM 686 N N . GLU A 1 91 ? 3.020 12.817 -17.230 1.00 47.06 91 GLU A N 1
ATOM 687 C CA . GLU A 1 91 ? 1.878 13.706 -17.000 1.00 47.06 91 GLU A CA 1
ATOM 688 C C . GLU A 1 91 ? 2.027 14.477 -15.693 1.00 47.06 91 GLU A C 1
ATOM 690 O O . GLU A 1 91 ? 1.548 14.090 -14.630 1.00 47.06 91 GLU A O 1
ATOM 695 N N . ARG A 1 92 ? 2.711 15.622 -15.797 1.00 46.75 92 ARG A N 1
ATOM 696 C CA . ARG A 1 92 ? 2.620 16.693 -14.806 1.00 46.75 92 ARG A CA 1
ATOM 697 C C . ARG A 1 92 ? 1.155 17.116 -14.728 1.00 46.75 92 ARG A C 1
ATOM 699 O O . ARG A 1 92 ? 0.652 17.754 -15.652 1.00 46.75 92 ARG A O 1
ATOM 706 N N . GLN A 1 93 ? 0.475 16.767 -13.643 1.00 47.97 93 GLN A N 1
ATOM 707 C CA . GLN A 1 93 ? -0.854 17.296 -13.384 1.00 47.97 93 GLN A CA 1
ATOM 708 C C . GLN A 1 93 ? -0.743 18.775 -13.035 1.00 47.97 93 GLN A C 1
ATOM 710 O O . GLN A 1 93 ? -0.333 19.176 -11.947 1.00 47.97 93 GLN A O 1
ATOM 715 N N . SER A 1 94 ? -1.106 19.591 -14.015 1.00 50.09 94 SER A N 1
ATOM 716 C CA . SER A 1 94 ? -1.353 21.018 -13.883 1.00 50.09 94 SER A CA 1
ATOM 717 C C . SER A 1 94 ? -2.587 21.258 -13.005 1.00 50.09 94 SER A C 1
ATOM 719 O O . SER A 1 94 ? -3.640 21.648 -13.498 1.00 50.09 94 SER A O 1
ATOM 721 N N . GLN A 1 95 ? -2.470 21.052 -11.693 1.00 48.66 95 GLN A N 1
ATOM 722 C CA . GLN A 1 95 ? -3.507 21.408 -10.718 1.00 48.66 95 GLN A CA 1
ATOM 723 C C . GLN A 1 95 ? -3.056 22.534 -9.768 1.00 48.66 95 GLN A C 1
ATOM 725 O O . GLN A 1 95 ? -3.470 22.610 -8.617 1.00 48.66 95 GLN A O 1
ATOM 730 N N . THR A 1 96 ? -2.264 23.490 -10.261 1.00 46.44 96 THR A N 1
ATOM 731 C CA . THR A 1 96 ? -1.852 24.696 -9.510 1.00 46.44 96 THR A CA 1
ATOM 732 C C . THR A 1 96 ? -2.617 25.949 -9.957 1.00 46.44 96 THR A C 1
ATOM 734 O O . THR A 1 96 ? -2.011 26.955 -10.306 1.00 46.44 96 THR A O 1
ATOM 737 N N . HIS A 1 97 ? -3.959 25.936 -9.968 1.00 43.12 97 HIS A N 1
ATOM 738 C CA . HIS A 1 97 ? -4.696 27.188 -10.245 1.00 43.12 97 HIS A CA 1
ATOM 739 C C . HIS A 1 97 ? -5.989 27.447 -9.454 1.00 43.12 97 HIS A C 1
ATOM 741 O O . HIS A 1 97 ? -6.665 28.437 -9.723 1.00 43.12 97 HIS A O 1
ATOM 747 N N . ARG A 1 98 ? -6.348 26.617 -8.461 1.00 42.84 98 ARG A N 1
ATOM 748 C CA . ARG A 1 98 ? -7.600 26.804 -7.687 1.00 42.84 98 ARG A CA 1
ATOM 749 C C . ARG A 1 98 ? -7.434 27.309 -6.255 1.00 42.84 98 ARG A C 1
ATOM 751 O O . ARG A 1 98 ? -8.387 27.842 -5.701 1.00 42.84 98 ARG A O 1
ATOM 758 N N . ILE A 1 99 ? -6.256 27.164 -5.649 1.00 56.06 99 ILE A N 1
ATOM 759 C CA . ILE A 1 99 ? -6.069 27.524 -4.232 1.00 56.06 99 ILE A CA 1
ATOM 760 C C . ILE A 1 99 ? -5.738 29.016 -4.069 1.00 56.06 99 ILE A C 1
ATOM 762 O O . ILE A 1 99 ? -6.176 29.641 -3.106 1.00 56.06 99 ILE A O 1
ATOM 766 N N . SER A 1 100 ? -5.078 29.643 -5.048 1.00 58.56 100 SER A N 1
ATOM 767 C CA . SER A 1 100 ? -4.787 31.082 -4.995 1.00 58.56 100 SER A CA 1
ATOM 768 C C . SER A 1 100 ? -6.042 31.954 -5.093 1.00 58.56 100 SER A C 1
ATOM 770 O O . SER A 1 100 ? -6.060 33.039 -4.523 1.00 58.56 100 SER A O 1
ATOM 772 N N . SER A 1 101 ? -7.118 31.496 -5.742 1.00 52.06 101 SER A N 1
ATOM 773 C CA . SER A 1 101 ? -8.331 32.306 -5.922 1.00 52.06 101 SER A CA 1
ATOM 774 C C . SER A 1 101 ? -9.160 32.491 -4.648 1.00 52.06 101 SER A C 1
ATOM 776 O O . SER A 1 101 ? -9.910 33.457 -4.568 1.00 52.06 101 SER A O 1
ATOM 778 N N . ILE A 1 102 ? -9.023 31.614 -3.646 1.00 58.03 102 ILE A N 1
ATOM 779 C CA . ILE A 1 102 ? -9.816 31.686 -2.402 1.00 58.03 102 ILE A CA 1
ATOM 780 C C . ILE A 1 102 ? -9.182 32.643 -1.373 1.00 58.03 102 ILE A C 1
ATOM 782 O O . ILE A 1 102 ? -9.879 33.209 -0.536 1.00 58.03 102 ILE A O 1
ATOM 786 N N . SER A 1 103 ? -7.874 32.910 -1.466 1.00 54.97 103 SER A N 1
ATOM 787 C CA . SER A 1 103 ? -7.181 33.806 -0.528 1.00 54.97 103 SER A CA 1
ATOM 788 C C . SER A 1 103 ? -7.468 35.294 -0.776 1.00 54.97 103 SER A C 1
ATOM 790 O O . SER A 1 103 ? -7.512 36.073 0.174 1.00 54.97 103 SER A O 1
ATOM 792 N N . TRP A 1 104 ? -7.664 35.715 -2.031 1.00 47.38 104 TRP A N 1
ATOM 793 C CA . TRP A 1 104 ? -7.861 37.134 -2.372 1.00 47.38 104 TRP A CA 1
ATOM 794 C C . TRP A 1 104 ? -9.281 37.626 -2.089 1.00 47.38 104 TRP A C 1
ATOM 796 O O . TRP A 1 104 ? -9.480 38.801 -1.785 1.00 47.38 104 TRP A O 1
ATOM 806 N N . THR A 1 105 ? -10.270 36.730 -2.114 1.00 55.22 105 THR A N 1
ATOM 807 C CA . THR A 1 105 ? -11.672 37.087 -1.870 1.00 55.22 105 THR A CA 1
ATOM 808 C C . THR A 1 105 ? -11.941 37.483 -0.420 1.00 55.22 105 THR A C 1
ATOM 810 O O . THR A 1 105 ? -12.845 38.272 -0.169 1.00 55.22 105 THR A O 1
ATOM 813 N N . GLN A 1 106 ? -11.139 37.010 0.541 1.00 54.81 106 GLN A N 1
ATOM 814 C CA . GLN A 1 106 ? -11.341 37.346 1.954 1.00 54.81 106 GLN A CA 1
ATOM 815 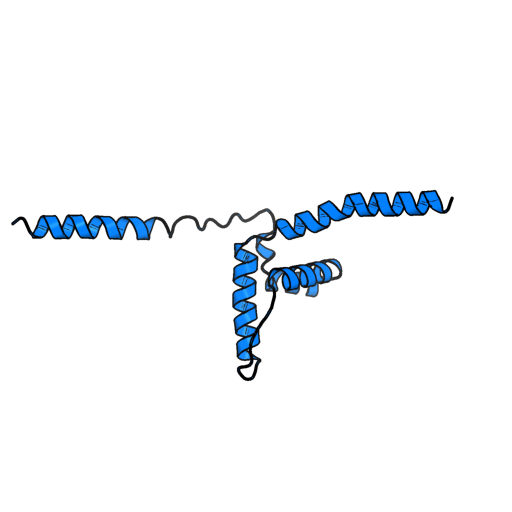C C . GLN A 1 106 ? -10.769 38.725 2.326 1.00 54.81 106 GLN A C 1
ATOM 817 O O . GLN A 1 106 ? -11.333 39.411 3.176 1.00 54.81 106 GLN A O 1
ATOM 822 N N . HIS A 1 107 ? -9.702 39.177 1.654 1.00 50.00 107 HIS A N 1
ATOM 823 C CA . HIS A 1 107 ? -9.111 40.501 1.890 1.00 50.00 107 HIS A CA 1
ATOM 824 C C . HIS A 1 107 ? -9.960 41.636 1.285 1.00 50.00 107 HIS A C 1
ATOM 826 O O . HIS A 1 107 ? -10.080 42.709 1.875 1.00 50.00 107 HIS A O 1
ATOM 832 N N . SER A 1 108 ? -10.620 41.391 0.147 1.00 54.88 108 SER A N 1
ATOM 833 C CA . SER A 1 108 ? -11.446 42.399 -0.536 1.00 54.88 108 SER A CA 1
ATOM 834 C C . SER A 1 108 ? -12.793 42.686 0.140 1.00 54.88 108 SER A C 1
ATOM 836 O O . SER A 1 108 ? -13.329 43.778 -0.038 1.00 54.88 108 SER A O 1
ATOM 838 N N . LEU A 1 109 ? -13.332 41.769 0.955 1.00 55.62 109 LEU A N 1
ATOM 839 C CA . LEU A 1 109 ? -14.591 42.008 1.680 1.00 55.62 109 LEU A CA 1
ATOM 840 C C . LEU A 1 109 ? -14.425 42.986 2.854 1.00 55.62 109 LEU A C 1
ATOM 842 O O . LEU A 1 109 ? -15.345 43.745 3.151 1.00 55.62 109 LEU A O 1
ATOM 846 N N . HIS A 1 110 ? -13.244 43.033 3.479 1.00 54.78 110 HIS A N 1
ATOM 847 C CA . HIS A 1 110 ? -12.980 43.955 4.589 1.00 54.78 110 HIS A CA 1
ATOM 848 C C . HIS A 1 110 ? -12.805 45.410 4.114 1.00 54.78 110 HIS A C 1
ATOM 850 O O . HIS A 1 110 ? -13.215 46.345 4.797 1.00 54.78 110 HIS A O 1
ATOM 856 N N . VAL A 1 111 ? -12.259 45.611 2.908 1.00 62.16 111 VAL A N 1
ATOM 857 C CA . VAL A 1 111 ? -12.103 46.945 2.297 1.00 62.16 111 VAL A CA 1
ATOM 858 C C . VAL A 1 111 ? -13.442 47.482 1.780 1.00 62.16 111 VAL A C 1
ATOM 860 O O . VAL A 1 111 ? -13.733 48.662 1.958 1.00 62.16 111 VAL A O 1
ATOM 863 N N . ALA A 1 112 ? -14.289 46.621 1.206 1.00 61.88 112 ALA A N 1
ATOM 864 C CA . ALA A 1 112 ? -15.620 47.015 0.745 1.00 61.88 112 ALA A CA 1
ATOM 865 C C . ALA A 1 112 ? -16.557 47.403 1.905 1.00 61.88 112 ALA A C 1
ATOM 867 O O . ALA A 1 112 ? -17.276 48.394 1.802 1.00 61.88 112 ALA A O 1
ATOM 868 N N . TYR A 1 113 ? -16.509 46.673 3.028 1.00 58.47 113 TYR A N 1
ATOM 869 C CA . TYR A 1 113 ? -17.299 47.003 4.221 1.00 58.47 113 TYR A CA 1
ATOM 870 C C . TYR A 1 113 ? -16.899 48.359 4.825 1.00 58.47 113 TYR A C 1
ATOM 872 O O . TYR A 1 113 ? -17.761 49.161 5.177 1.00 58.47 113 TYR A O 1
ATOM 880 N N . ASN A 1 114 ? -15.596 48.660 4.871 1.00 53.81 114 ASN A N 1
ATOM 881 C CA . ASN A 1 114 ? -15.111 49.947 5.373 1.00 53.81 114 ASN A CA 1
ATOM 882 C C . ASN A 1 114 ? -15.415 51.130 4.442 1.00 53.81 114 ASN A C 1
ATOM 884 O O . ASN A 1 114 ? -15.554 52.241 4.939 1.00 53.81 114 ASN A O 1
ATOM 888 N N . ALA A 1 115 ? -15.534 50.916 3.127 1.00 56.66 115 ALA A N 1
ATOM 889 C CA . ALA A 1 115 ? -15.854 51.981 2.172 1.00 56.66 115 ALA A CA 1
ATOM 890 C C . ALA A 1 115 ? -17.341 52.386 2.199 1.00 56.66 115 ALA A C 1
ATOM 892 O O . ALA A 1 115 ? -17.658 53.558 2.028 1.00 56.66 115 ALA A O 1
ATOM 893 N N . VAL A 1 116 ? -18.242 51.433 2.464 1.00 60.19 116 VAL A N 1
ATOM 894 C CA . VAL A 1 116 ? -19.690 51.683 2.617 1.00 60.19 116 VAL A CA 1
ATOM 895 C C . VAL A 1 116 ? -20.041 52.320 3.964 1.00 60.19 116 VAL A C 1
ATOM 897 O O . VAL A 1 116 ? -21.068 52.976 4.083 1.00 60.19 116 VAL A O 1
ATOM 900 N N . SER A 1 117 ? -19.195 52.159 4.985 1.00 52.28 117 SER A N 1
ATOM 901 C CA . SER A 1 117 ? -19.425 52.745 6.311 1.00 52.28 117 SER A CA 1
ATOM 902 C C . SER A 1 117 ? -18.884 54.178 6.461 1.00 52.28 117 SER A C 1
ATOM 904 O O . SER A 1 117 ? -18.960 54.731 7.560 1.00 52.28 117 SER A O 1
ATOM 906 N N . SER A 1 118 ? -18.311 54.758 5.399 1.00 53.28 118 SER A N 1
ATOM 907 C CA . SER A 1 118 ? -17.750 56.120 5.370 1.00 53.28 118 SER A CA 1
ATOM 908 C C . SER A 1 118 ? -18.547 57.122 4.521 1.00 53.28 118 SER A C 1
ATOM 910 O O . SER A 1 118 ? -18.040 58.214 4.262 1.00 53.28 118 SER A O 1
ATOM 912 N N . GLU A 1 119 ? -19.769 56.771 4.109 1.00 49.66 119 GLU A N 1
ATOM 913 C CA . GLU A 1 119 ? -20.764 57.707 3.555 1.00 49.66 119 GLU A CA 1
ATOM 914 C C . GLU A 1 119 ? -21.837 58.067 4.590 1.00 49.66 119 GLU A C 1
ATOM 916 O O . GLU A 1 119 ? -22.275 57.161 5.339 1.00 49.66 119 GLU A O 1
#

Sequence (119 aa):
MLVQEFLSSLLLLSILLPSYICRAADIPEDATSEFSVRLYHQLQAAGDQDNIIFSPLSVAVALGMVELGARGTSLEEIRRVVGFSHLVPGERQSQTHRISSISWTQHSLHVAYNAVSSE

pLDDT: mean 72.94, std 16.91, range [41.53, 94.44]

Radius of gyration: 24.14 Å; Cα contacts (8 Å, |Δi|>4): 38; chains: 1; bounding box: 56×78×33 Å

Mean predicted aligned error: 16.56 Å

Nearest PDB structures (foldseek):
  6kga-assembly1_B  TM=8.455E-01  e=1.011E-02  Dromaius novaehollandiae